Protein AF-A0A708UDA7-F1 (afdb_monomer)

Solvent-accessible surface area (backbone atoms only — not comparable to full-atom values): 6929 Å² total; per-residue (Å²): 102,62,55,57,69,78,43,93,50,76,62,63,66,62,54,52,52,50,36,53,49,50,43,51,62,50,52,64,73,49,71,82,64,87,67,59,67,72,57,49,53,37,51,61,52,44,38,51,51,28,54,52,33,50,47,26,46,78,69,75,46,83,59,82,50,72,68,55,52,17,57,77,58,73,46,51,66,66,53,28,66,76,64,42,49,66,56,51,55,52,44,34,52,51,53,55,50,51,47,54,53,52,53,49,52,53,52,51,54,51,51,52,52,52,54,48,54,59,57,77,74,107

Mean predicted aligned error: 4.66 Å

pLDDT: mean 93.1, std 7.08, range [54.28, 98.62]

Organism: Salmonella typhimurium (NCBI:txid90371)

Sequence (122 aa):
WLLWNYSENTCWEHQVEITQWGWSAFAAQLDGKKMAGKTQERLRALIWLAAQDVKSELAGREVYQYKELAGLVGVSEKNWSETFTRHWLTMRAIFLRLDQASLLSVSESRSEQVAFNLYALN

Radius of gyration: 17.98 Å; Cα contacts (8 Å, |Δi|>4): 74; chains: 1; bounding box: 44×28×53 Å

Foldseek 3Di:
DCCCQPHPDPDVVVLVVVLVVLVVVLVVVCVPDDDDPLVVVLLSVLLSLLLVQLSCVSVVHDHDDLCVSCVVSVHDSVCSVVPVVVSNVSSNVSNVVVVVVVVVVVVVVVVVVVVVVVVVVD

InterPro domains:
  IPR010455 Bacteriophage 82, GpQ [PF06323] (1-117)

Structure (mmCIF, N/CA/C/O backbone):
data_AF-A0A708UDA7-F1
#
_entry.id   AF-A0A708UDA7-F1
#
loop_
_atom_site.group_PDB
_atom_site.id
_atom_site.type_symbol
_atom_site.label_atom_id
_atom_site.label_alt_id
_atom_site.label_comp_id
_atom_site.label_asym_id
_atom_site.label_entity_id
_atom_site.label_seq_id
_atom_site.pdbx_PDB_ins_code
_atom_site.Cartn_x
_atom_site.Cartn_y
_atom_site.Cartn_z
_atom_site.occupancy
_atom_site.B_iso_or_equiv
_atom_site.auth_seq_id
_atom_site.auth_comp_id
_atom_site.auth_asym_id
_atom_site.auth_atom_id
_atom_site.pdbx_PDB_model_num
ATOM 1 N N . TRP A 1 1 ? 3.070 -5.546 -10.865 1.00 95.19 1 TRP A N 1
ATOM 2 C CA . TRP A 1 1 ? 3.342 -4.184 -10.350 1.00 95.19 1 TRP A CA 1
ATOM 3 C C . TRP A 1 1 ? 3.638 -3.186 -11.462 1.00 95.19 1 TRP A C 1
ATOM 5 O O . TRP A 1 1 ? 2.829 -2.290 -11.652 1.00 95.19 1 TRP A O 1
ATOM 15 N N . LEU A 1 2 ? 4.717 -3.348 -12.241 1.00 95.31 2 LEU A N 1
ATOM 16 C CA . LEU A 1 2 ? 5.088 -2.360 -13.270 1.00 95.31 2 LEU A CA 1
ATOM 17 C C . LEU A 1 2 ? 4.004 -2.115 -14.325 1.00 95.31 2 LEU A C 1
ATOM 19 O O . LEU A 1 2 ? 3.719 -0.964 -14.625 1.00 95.31 2 LEU A O 1
ATOM 23 N N . LEU A 1 3 ? 3.347 -3.171 -14.819 1.00 93.69 3 LEU A N 1
ATOM 24 C CA . LEU A 1 3 ? 2.205 -3.031 -15.733 1.00 93.69 3 LEU A CA 1
ATOM 25 C C . LEU A 1 3 ? 1.099 -2.159 -15.132 1.00 93.69 3 LEU A C 1
ATOM 27 O O . LEU A 1 3 ? 0.506 -1.342 -15.813 1.00 93.69 3 LEU A O 1
ATOM 31 N N . TRP A 1 4 ? 0.836 -2.298 -13.838 1.00 93.94 4 TRP A N 1
ATOM 32 C CA . TRP A 1 4 ? -0.224 -1.523 -13.217 1.00 93.94 4 TRP A CA 1
ATOM 33 C C . TRP A 1 4 ? 0.177 -0.062 -12.990 1.00 93.94 4 TRP A C 1
ATOM 35 O O . TRP A 1 4 ? -0.669 0.815 -13.122 1.00 93.94 4 TRP A O 1
ATOM 45 N N . ASN A 1 5 ? 1.435 0.230 -12.646 1.00 94.31 5 ASN A N 1
ATOM 46 C CA . ASN A 1 5 ? 1.878 1.591 -12.306 1.00 94.31 5 ASN A CA 1
ATOM 47 C C . ASN A 1 5 ? 2.373 2.413 -13.496 1.00 94.31 5 ASN A C 1
ATOM 49 O O . ASN A 1 5 ? 2.123 3.614 -13.535 1.00 94.31 5 ASN A O 1
ATOM 53 N N . TYR A 1 6 ? 3.028 1.769 -14.458 1.00 94.44 6 TYR A N 1
ATOM 54 C CA . TYR A 1 6 ? 3.755 2.423 -15.549 1.00 94.44 6 TYR A CA 1
ATOM 55 C C . TYR A 1 6 ? 3.228 2.055 -16.936 1.00 94.44 6 TYR A C 1
ATOM 57 O O . TYR A 1 6 ? 3.837 2.415 -17.941 1.00 94.44 6 TYR A O 1
ATOM 65 N N . SER A 1 7 ? 2.103 1.346 -17.016 1.00 89.75 7 SER A N 1
ATOM 66 C CA . SER A 1 7 ? 1.351 1.213 -18.260 1.00 89.75 7 SER A CA 1
ATOM 67 C C . SER A 1 7 ? -0.130 1.501 -18.026 1.00 89.75 7 SER A C 1
ATOM 69 O O . SER A 1 7 ? -0.580 1.694 -16.896 1.00 89.75 7 SER A O 1
ATOM 71 N N . GLU A 1 8 ? -0.906 1.552 -19.104 1.00 85.19 8 GLU A N 1
ATOM 72 C CA . GLU A 1 8 ? -2.362 1.734 -19.043 1.00 85.19 8 GLU A CA 1
ATOM 73 C C . GLU A 1 8 ? -3.101 0.440 -18.648 1.00 85.19 8 GLU A C 1
ATOM 75 O O . GLU A 1 8 ? -4.322 0.344 -18.765 1.00 85.19 8 GLU A O 1
ATOM 80 N N . ASN A 1 9 ? -2.378 -0.582 -18.176 1.00 90.69 9 ASN A N 1
ATOM 81 C CA . ASN A 1 9 ? -2.960 -1.863 -17.814 1.00 90.69 9 ASN A CA 1
ATOM 82 C C . ASN A 1 9 ? -3.713 -1.769 -16.478 1.00 90.69 9 ASN A C 1
ATOM 84 O O . ASN A 1 9 ? -3.130 -1.692 -15.395 1.00 90.69 9 ASN A O 1
ATOM 88 N N . THR A 1 10 ? -5.039 -1.830 -16.570 1.00 88.81 10 THR A N 1
ATOM 89 C CA . THR A 1 10 ? -5.970 -1.809 -15.435 1.00 88.81 10 THR A CA 1
ATOM 90 C C . THR A 1 10 ? -6.602 -3.174 -15.155 1.00 88.81 10 THR A C 1
ATOM 92 O O . THR A 1 10 ? -7.588 -3.245 -14.423 1.00 88.81 10 THR A O 1
ATOM 95 N N . CYS A 1 11 ? -6.028 -4.263 -15.685 1.00 94.31 11 CYS A N 1
ATOM 96 C CA . CYS A 1 11 ? -6.500 -5.633 -15.462 1.00 94.31 11 CYS A CA 1
ATOM 97 C C . CYS A 1 11 ? -6.642 -5.918 -13.965 1.00 94.31 11 CYS A C 1
ATOM 99 O O . CYS A 1 11 ? -5.712 -5.715 -13.180 1.00 94.31 11 CYS A O 1
ATOM 101 N N . TRP A 1 12 ? -7.838 -6.356 -13.580 1.00 93.31 12 TRP A N 1
ATOM 102 C CA . TRP A 1 12 ? -8.226 -6.563 -12.192 1.00 93.31 12 TRP A CA 1
ATOM 103 C C . TRP A 1 12 ? -7.417 -7.685 -11.535 1.00 93.31 12 TRP A C 1
ATOM 105 O O . TRP A 1 12 ? -6.964 -7.551 -10.401 1.00 93.31 12 TRP A O 1
ATOM 115 N N . GLU A 1 13 ? -7.166 -8.761 -12.270 1.00 95.50 13 GLU A N 1
ATOM 116 C CA . GLU A 1 13 ? -6.459 -9.951 -11.808 1.00 95.50 13 GLU A CA 1
ATOM 117 C C . GLU A 1 13 ? -5.035 -9.613 -11.352 1.00 95.50 13 GLU A C 1
ATOM 119 O O . GLU A 1 13 ? -4.609 -10.057 -10.287 1.00 95.50 13 GLU A O 1
ATOM 124 N N . HIS A 1 14 ? -4.336 -8.736 -12.078 1.00 92.12 14 HIS A N 1
ATOM 125 C CA . HIS A 1 14 ? -3.012 -8.256 -11.674 1.00 92.12 14 HIS A CA 1
ATOM 126 C C . HIS A 1 14 ? -3.051 -7.445 -10.369 1.00 92.12 14 HIS A C 1
ATOM 128 O O . HIS A 1 14 ? -2.098 -7.475 -9.588 1.00 92.12 14 HIS A O 1
ATOM 134 N N . GLN A 1 15 ? -4.137 -6.706 -10.119 1.00 94.69 15 GLN A N 1
ATOM 135 C CA . GLN A 1 15 ? -4.318 -5.944 -8.878 1.00 94.69 15 GLN A CA 1
ATOM 136 C C . GLN A 1 15 ? -4.597 -6.880 -7.697 1.00 94.69 15 GLN A C 1
ATOM 138 O O . GLN A 1 15 ? -4.068 -6.685 -6.601 1.00 94.69 15 GLN A O 1
ATOM 143 N N . VAL A 1 16 ? -5.387 -7.932 -7.922 1.00 96.25 16 VAL A N 1
ATOM 144 C CA . VAL A 1 16 ? -5.623 -8.986 -6.928 1.00 96.25 16 VAL A CA 1
ATOM 145 C C . VAL A 1 16 ? -4.319 -9.703 -6.594 1.00 96.25 16 VAL A C 1
ATOM 147 O O . VAL A 1 16 ? -3.972 -9.830 -5.422 1.00 96.25 16 VAL A O 1
ATOM 150 N N . GLU A 1 17 ? -3.564 -10.125 -7.604 1.00 96.06 17 GLU A N 1
ATOM 151 C CA . GLU A 1 17 ? -2.308 -10.846 -7.409 1.00 96.06 17 GLU A CA 1
ATOM 152 C C . GLU A 1 17 ? -1.303 -10.013 -6.604 1.00 96.06 17 GLU A C 1
ATOM 154 O O . GLU A 1 17 ? -0.713 -10.492 -5.632 1.00 96.06 17 GLU A O 1
ATOM 159 N N . ILE A 1 18 ? -1.152 -8.728 -6.942 1.00 96.19 18 ILE A N 1
ATOM 160 C CA . ILE A 1 18 ? -0.147 -7.889 -6.290 1.00 96.19 18 ILE A CA 1
ATOM 161 C C . ILE A 1 18 ? -0.509 -7.526 -4.851 1.00 96.19 18 ILE A C 1
ATOM 163 O O . ILE A 1 18 ? 0.372 -7.400 -3.999 1.00 96.19 18 ILE A O 1
ATOM 167 N N . THR A 1 19 ? -1.799 -7.401 -4.548 1.00 97.00 19 THR A N 1
ATOM 168 C CA . THR A 1 19 ? -2.262 -7.146 -3.180 1.00 97.00 19 THR A CA 1
ATOM 169 C C . THR A 1 19 ? -2.225 -8.405 -2.322 1.00 97.00 19 THR A C 1
ATOM 171 O O . THR A 1 19 ? -1.867 -8.317 -1.148 1.00 97.00 19 THR A O 1
ATOM 174 N N . GLN A 1 20 ? -2.484 -9.587 -2.892 1.00 97.62 20 GLN A N 1
ATOM 175 C CA . GLN A 1 20 ? -2.257 -10.873 -2.221 1.00 97.62 20 GLN A CA 1
ATOM 176 C C . GLN A 1 20 ? -0.774 -11.102 -1.908 1.00 97.62 20 GLN A C 1
ATOM 178 O O . GLN A 1 20 ? -0.429 -11.517 -0.795 1.00 97.62 20 GLN A O 1
ATOM 183 N N . TRP A 1 21 ? 0.114 -10.781 -2.853 1.00 97.81 21 TRP A N 1
ATOM 184 C CA . TRP A 1 21 ? 1.555 -10.798 -2.616 1.00 97.81 21 TRP A CA 1
ATOM 185 C C . TRP A 1 21 ? 1.948 -9.820 -1.498 1.00 97.81 21 TRP A C 1
ATOM 187 O O . TRP A 1 21 ? 2.612 -10.217 -0.539 1.00 97.81 21 TRP A O 1
ATOM 197 N N . GLY A 1 22 ? 1.468 -8.571 -1.559 1.00 97.94 22 GLY A N 1
ATOM 198 C CA . GLY A 1 22 ? 1.749 -7.551 -0.544 1.00 97.94 22 GLY A CA 1
ATOM 199 C C . GLY A 1 22 ? 1.258 -7.955 0.847 1.00 97.94 22 GLY A C 1
ATOM 200 O O . GLY A 1 22 ? 1.968 -7.777 1.838 1.00 97.94 22 GLY A O 1
ATOM 201 N N . TRP A 1 23 ? 0.078 -8.579 0.927 1.00 97.38 23 TRP A N 1
ATOM 202 C CA . TRP A 1 23 ? -0.450 -9.141 2.169 1.00 97.38 23 TRP A CA 1
ATOM 203 C C . TRP A 1 23 ? 0.459 -10.238 2.714 1.00 97.38 23 TRP A C 1
ATOM 205 O O . TRP A 1 23 ? 0.740 -10.257 3.908 1.00 97.38 23 TRP A O 1
ATOM 215 N N . SER A 1 24 ? 0.943 -11.129 1.851 1.00 96.56 24 SER A N 1
ATOM 216 C CA . SER A 1 24 ? 1.826 -12.226 2.253 1.00 96.56 24 SER A CA 1
ATOM 217 C C . SER A 1 24 ? 3.162 -11.699 2.790 1.00 96.56 24 SER A C 1
ATOM 219 O O . SER A 1 24 ? 3.611 -12.129 3.853 1.00 96.56 24 SER A O 1
ATOM 221 N N . ALA A 1 25 ? 3.749 -10.699 2.123 1.00 96.81 25 ALA A N 1
ATOM 222 C CA . ALA A 1 25 ? 4.963 -10.018 2.577 1.00 96.81 25 ALA A CA 1
ATOM 223 C C . ALA A 1 25 ? 4.764 -9.285 3.916 1.00 96.81 25 ALA A C 1
ATOM 225 O O . ALA A 1 25 ? 5.652 -9.288 4.770 1.00 96.81 25 ALA A O 1
ATOM 226 N N . PHE A 1 26 ? 3.596 -8.673 4.122 1.00 96.50 26 PHE A N 1
ATOM 227 C CA . PHE A 1 26 ? 3.241 -8.027 5.384 1.00 96.50 26 PHE A CA 1
ATOM 228 C C . PHE A 1 26 ? 3.012 -9.047 6.506 1.00 96.50 26 PHE A C 1
ATOM 230 O O . PHE A 1 26 ? 3.554 -8.899 7.600 1.00 96.50 26 PHE A O 1
ATOM 237 N N . ALA A 1 27 ? 2.246 -10.105 6.238 1.00 93.62 27 ALA A N 1
ATOM 238 C CA . ALA A 1 27 ? 1.923 -11.146 7.206 1.00 93.62 27 ALA A CA 1
ATOM 239 C C . ALA A 1 27 ? 3.175 -11.891 7.689 1.00 93.62 27 ALA A C 1
ATOM 241 O O . ALA A 1 27 ? 3.267 -12.213 8.872 1.00 93.62 27 ALA A O 1
ATOM 242 N N . ALA A 1 28 ? 4.169 -12.088 6.816 1.00 93.00 28 ALA A N 1
ATOM 243 C CA . ALA A 1 28 ? 5.465 -12.645 7.198 1.00 93.00 28 ALA A CA 1
ATOM 244 C C . ALA A 1 28 ? 6.182 -11.800 8.272 1.00 93.00 28 ALA A C 1
ATOM 246 O O . ALA A 1 28 ? 6.849 -12.354 9.141 1.00 93.00 28 ALA A O 1
ATOM 247 N N . GLN A 1 29 ? 6.001 -10.473 8.280 1.00 90.06 29 GLN A N 1
ATOM 248 C CA . GLN A 1 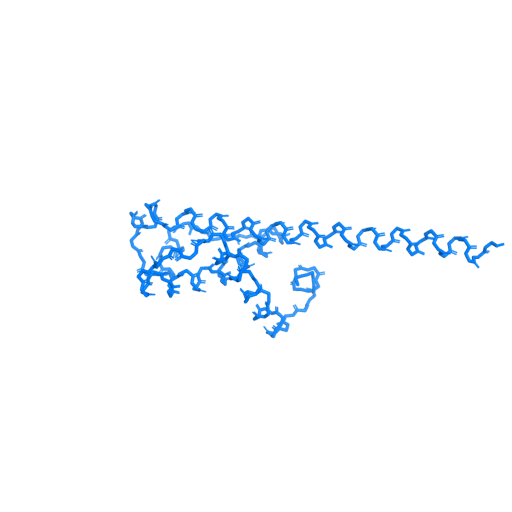29 ? 6.592 -9.581 9.292 1.00 90.06 29 GLN A CA 1
ATOM 249 C C . GLN A 1 29 ? 5.851 -9.603 10.635 1.00 90.06 29 GLN A C 1
ATOM 251 O O . GLN A 1 29 ? 6.375 -9.114 11.636 1.00 90.06 29 GLN A O 1
ATOM 256 N N . LEU A 1 30 ? 4.631 -10.147 10.680 1.00 85.94 30 LEU A N 1
ATOM 257 C CA . LEU A 1 30 ? 3.879 -10.288 11.927 1.00 85.94 30 LEU A CA 1
ATOM 258 C C . LEU A 1 30 ? 4.365 -11.466 12.783 1.00 85.94 30 LEU A C 1
ATOM 260 O O . LEU A 1 30 ? 3.917 -11.578 13.922 1.00 85.94 30 LEU A O 1
ATOM 264 N N . ASP A 1 31 ? 5.271 -12.308 12.271 1.00 81.06 31 ASP A N 1
ATOM 265 C CA . ASP A 1 31 ? 5.936 -13.400 13.000 1.00 81.06 31 ASP A CA 1
ATOM 266 C C . ASP A 1 31 ? 4.957 -14.296 13.788 1.00 81.06 31 ASP A C 1
ATOM 268 O O . ASP A 1 31 ? 5.122 -14.591 14.969 1.00 81.06 31 ASP A O 1
ATOM 272 N N . GLY A 1 32 ? 3.827 -14.641 13.161 1.00 75.44 32 GLY A N 1
ATOM 273 C CA . GLY A 1 32 ? 2.804 -15.500 13.767 1.00 75.44 32 GLY A CA 1
ATOM 274 C C . GLY A 1 32 ? 2.014 -14.877 14.928 1.00 75.44 32 GLY A C 1
ATOM 275 O O . GLY A 1 32 ? 1.223 -15.577 15.567 1.00 75.44 32 GLY A O 1
ATOM 276 N N . LYS A 1 33 ? 2.169 -13.574 15.207 1.00 81.06 33 LYS A N 1
ATOM 277 C CA . LYS A 1 33 ? 1.385 -12.881 16.240 1.00 81.06 33 LYS A CA 1
ATOM 278 C C . LYS A 1 33 ? -0.105 -12.971 15.926 1.00 81.06 33 LYS A C 1
ATOM 280 O O . LYS A 1 33 ? -0.580 -12.472 14.906 1.00 81.06 33 LYS A O 1
ATOM 285 N N . LYS A 1 34 ? -0.860 -13.580 16.843 1.00 80.31 34 LYS A N 1
ATOM 286 C CA . LYS A 1 34 ? -2.319 -13.651 16.743 1.00 80.31 34 LYS A CA 1
ATOM 287 C C . LYS A 1 34 ? -2.917 -12.257 16.883 1.00 80.31 34 LYS A C 1
ATOM 289 O O . LYS A 1 34 ? -2.622 -11.530 17.829 1.00 80.31 34 LYS A O 1
ATOM 294 N N . MET A 1 35 ? -3.800 -11.922 15.954 1.00 86.12 35 MET A N 1
ATOM 295 C CA . MET A 1 35 ? -4.568 -10.686 15.963 1.00 86.12 35 MET A CA 1
ATOM 296 C C . MET A 1 35 ? -6.050 -10.991 16.141 1.00 86.12 35 MET A C 1
ATOM 298 O O . MET A 1 35 ? -6.537 -12.040 15.720 1.00 86.12 35 MET A O 1
ATOM 302 N N . ALA A 1 36 ? -6.786 -10.057 16.742 1.00 91.44 36 ALA A N 1
ATOM 303 C CA . ALA A 1 36 ? -8.241 -10.139 16.767 1.00 91.44 36 ALA A CA 1
ATOM 304 C C . ALA A 1 36 ? -8.791 -10.141 15.330 1.00 91.44 36 ALA A C 1
ATOM 306 O O . ALA A 1 36 ? -8.335 -9.351 14.498 1.00 91.44 36 ALA A O 1
ATOM 307 N N . GLY A 1 37 ? -9.797 -10.980 15.051 1.00 93.31 37 GLY A N 1
ATOM 308 C CA . GLY A 1 37 ? -10.347 -11.163 13.699 1.00 93.31 37 GLY A CA 1
ATOM 309 C C . GLY A 1 37 ? -10.750 -9.846 13.030 1.00 93.31 37 GLY A C 1
ATOM 310 O O . GLY A 1 37 ? -10.322 -9.563 11.916 1.00 93.31 37 GLY A O 1
ATOM 311 N N . LYS A 1 38 ? -11.431 -8.965 13.773 1.00 94.44 38 LYS A N 1
ATOM 312 C CA . LYS A 1 38 ? -11.825 -7.633 13.288 1.00 94.44 38 LYS A CA 1
ATOM 313 C C . LYS A 1 38 ? -10.634 -6.741 12.920 1.00 94.44 38 LYS A C 1
ATOM 315 O O . LYS A 1 38 ? -10.716 -5.939 11.995 1.00 94.44 38 LYS A O 1
ATOM 320 N N . THR A 1 39 ? -9.519 -6.843 13.642 1.00 93.50 39 THR A N 1
ATOM 321 C CA . THR A 1 39 ? -8.300 -6.096 13.300 1.00 93.50 39 THR A CA 1
ATOM 322 C C . THR A 1 39 ? -7.663 -6.679 12.045 1.00 93.50 39 THR A C 1
ATOM 324 O O . THR A 1 39 ? -7.270 -5.924 11.165 1.00 93.50 39 THR A O 1
ATOM 327 N N . GLN A 1 40 ? -7.622 -8.006 11.917 1.00 93.81 40 GLN A N 1
ATOM 328 C CA . GLN A 1 40 ? -7.096 -8.668 10.725 1.00 93.81 40 GLN A CA 1
ATOM 329 C C . GLN A 1 40 ? -7.903 -8.321 9.466 1.00 93.81 40 GLN A C 1
ATOM 331 O O . GLN A 1 40 ? -7.313 -8.038 8.429 1.00 93.81 40 GLN A O 1
ATOM 336 N N . GLU A 1 41 ? -9.234 -8.288 9.550 1.00 95.00 41 GLU A N 1
ATOM 337 C CA . GLU A 1 41 ? -10.110 -7.851 8.453 1.00 95.00 41 GLU A CA 1
ATOM 338 C C . GLU A 1 41 ? -9.803 -6.415 8.015 1.00 95.00 41 GLU A C 1
ATOM 340 O O . GLU A 1 41 ? -9.636 -6.151 6.827 1.00 95.00 41 GLU A O 1
ATOM 345 N N . ARG A 1 42 ? -9.627 -5.495 8.970 1.00 97.12 42 ARG A N 1
ATOM 346 C CA . ARG A 1 42 ? -9.225 -4.111 8.674 1.00 97.12 42 ARG A CA 1
ATOM 347 C C . ARG A 1 42 ? -7.842 -4.026 8.036 1.00 97.12 42 ARG A C 1
ATOM 349 O O . ARG A 1 42 ? -7.654 -3.255 7.103 1.00 97.12 42 ARG A O 1
ATOM 356 N N . LEU A 1 43 ? -6.881 -4.828 8.495 1.00 96.19 43 LEU A N 1
ATOM 357 C CA . LEU A 1 43 ? -5.557 -4.885 7.872 1.00 96.19 43 LEU A CA 1
ATOM 358 C C . LEU A 1 43 ? -5.613 -5.446 6.443 1.00 96.19 43 LEU A C 1
ATOM 360 O O . LEU A 1 43 ? -4.891 -4.966 5.573 1.00 96.19 43 LEU A O 1
ATOM 364 N N . ARG A 1 44 ? -6.496 -6.415 6.174 1.00 95.50 44 ARG A N 1
ATOM 365 C CA . ARG A 1 44 ? -6.744 -6.913 4.812 1.00 95.50 44 ARG A CA 1
ATOM 366 C C . ARG A 1 44 ? -7.364 -5.851 3.909 1.00 95.50 44 ARG A C 1
ATOM 368 O O . ARG A 1 44 ? -7.079 -5.855 2.723 1.00 95.50 44 ARG A O 1
ATOM 375 N N . ALA A 1 45 ? -8.175 -4.938 4.436 1.00 97.00 45 ALA A N 1
ATOM 376 C CA . ALA A 1 45 ? -8.623 -3.778 3.664 1.00 97.00 45 ALA A CA 1
ATOM 377 C C . ALA A 1 45 ? -7.472 -2.781 3.432 1.00 97.00 45 ALA A C 1
ATOM 379 O O . ALA A 1 45 ? -7.298 -2.279 2.324 1.00 97.00 45 ALA A O 1
ATOM 380 N N . LEU A 1 46 ? -6.632 -2.540 4.446 1.00 97.88 46 LEU A N 1
ATOM 381 C CA . LEU A 1 46 ? -5.522 -1.588 4.336 1.00 97.88 46 LEU A CA 1
ATOM 382 C C . LEU A 1 46 ? -4.464 -1.980 3.315 1.00 97.88 46 LEU A C 1
ATOM 384 O O . LEU A 1 46 ? -3.874 -1.084 2.724 1.00 97.88 46 LEU A O 1
ATOM 388 N N . ILE A 1 47 ? -4.229 -3.270 3.070 1.00 98.25 47 ILE A N 1
ATOM 389 C CA . ILE A 1 47 ? -3.241 -3.664 2.059 1.00 98.25 47 ILE A CA 1
ATOM 390 C C . ILE A 1 47 ? -3.655 -3.216 0.650 1.00 98.25 47 ILE A C 1
ATOM 392 O O . ILE A 1 47 ? -2.809 -2.789 -0.132 1.00 98.25 47 ILE A O 1
ATOM 396 N N . TRP A 1 48 ? -4.958 -3.248 0.352 1.00 98.12 48 TRP A N 1
ATOM 397 C CA . TRP A 1 48 ? -5.510 -2.746 -0.904 1.00 98.12 48 TRP A CA 1
ATOM 398 C C . TRP A 1 48 ? -5.353 -1.233 -1.007 1.00 98.12 48 TRP A C 1
ATOM 400 O O . TRP A 1 48 ? -4.851 -0.736 -2.014 1.00 98.12 48 TRP A O 1
ATOM 410 N N . LEU A 1 49 ? -5.720 -0.519 0.060 1.00 98.31 49 LEU A N 1
ATOM 411 C CA . LEU A 1 49 ? -5.577 0.934 0.124 1.00 98.31 49 LEU A CA 1
ATOM 412 C C . LEU A 1 49 ? -4.109 1.355 -0.003 1.00 98.31 49 LEU A C 1
ATOM 414 O O . LEU A 1 49 ? -3.818 2.296 -0.723 1.00 98.31 49 LEU A O 1
ATOM 418 N N . ALA A 1 50 ? -3.172 0.631 0.612 1.00 98.62 50 ALA A N 1
ATOM 419 C CA . ALA A 1 50 ? -1.745 0.934 0.531 1.00 98.62 50 ALA A CA 1
ATOM 420 C C . ALA A 1 50 ? -1.192 0.754 -0.890 1.00 98.62 50 ALA A C 1
ATOM 422 O O . ALA A 1 50 ? -0.371 1.555 -1.331 1.00 98.62 50 ALA A O 1
ATOM 423 N N . ALA A 1 51 ? -1.650 -0.265 -1.623 1.00 98.19 51 ALA A N 1
ATOM 424 C CA . ALA A 1 51 ? -1.252 -0.463 -3.014 1.00 98.19 51 ALA A CA 1
ATOM 425 C C . ALA A 1 51 ? -1.750 0.682 -3.915 1.00 98.19 51 ALA A C 1
ATOM 427 O O . ALA A 1 51 ? -1.002 1.185 -4.751 1.00 98.19 51 ALA A O 1
ATOM 428 N N . GLN A 1 52 ? -3.002 1.110 -3.715 1.00 96.88 52 GLN A N 1
ATOM 429 C CA . GLN A 1 52 ? -3.608 2.238 -4.431 1.00 96.88 52 GLN A CA 1
ATOM 430 C C . GLN A 1 52 ? -2.937 3.570 -4.075 1.00 96.88 52 GLN A C 1
ATOM 432 O O . GLN A 1 52 ? -2.673 4.376 -4.961 1.00 96.88 52 GLN A O 1
ATOM 437 N N . ASP A 1 53 ? -2.623 3.775 -2.798 1.00 98.44 53 ASP A N 1
ATOM 438 C CA . ASP A 1 53 ? -1.959 4.971 -2.282 1.00 98.44 53 ASP A CA 1
ATOM 439 C C . ASP A 1 53 ? -0.567 5.152 -2.886 1.00 98.44 53 ASP A C 1
ATOM 441 O O . ASP A 1 53 ? -0.272 6.196 -3.462 1.00 98.44 53 ASP A O 1
ATOM 445 N N . VAL A 1 54 ? 0.255 4.098 -2.850 1.00 98.44 54 VAL A N 1
ATOM 446 C CA . VAL A 1 54 ? 1.587 4.118 -3.464 1.00 98.44 54 VAL A CA 1
ATOM 447 C C . VAL A 1 54 ? 1.480 4.309 -4.977 1.00 98.44 54 VAL A C 1
ATOM 449 O O . VAL A 1 54 ? 2.242 5.079 -5.549 1.00 98.44 54 VAL A O 1
ATOM 452 N N . LYS A 1 55 ? 0.502 3.687 -5.645 1.00 96.31 55 LYS A N 1
ATOM 453 C CA . LYS A 1 55 ? 0.250 3.945 -7.070 1.00 96.31 55 LYS A CA 1
ATOM 454 C C . LYS A 1 55 ? -0.053 5.422 -7.351 1.00 96.31 55 LYS A C 1
ATOM 456 O O . LYS A 1 55 ? 0.461 5.973 -8.326 1.00 96.31 55 LYS A O 1
ATOM 461 N N . SER A 1 56 ? -0.898 6.055 -6.540 1.00 97.19 56 SER A N 1
ATOM 462 C CA . SER A 1 56 ? -1.222 7.479 -6.678 1.00 97.19 56 SER A CA 1
ATOM 463 C C . SER A 1 56 ? 0.000 8.360 -6.434 1.00 97.19 56 SER A C 1
ATOM 465 O O . SER A 1 56 ? 0.265 9.250 -7.241 1.00 97.19 56 SER A O 1
ATOM 467 N N . GLU A 1 57 ? 0.782 8.063 -5.395 1.00 97.88 57 GLU A N 1
ATOM 468 C CA . GLU A 1 57 ? 2.033 8.755 -5.072 1.00 97.88 57 GLU A CA 1
ATOM 469 C C . GLU A 1 57 ? 3.030 8.701 -6.234 1.00 97.88 57 GLU A C 1
ATOM 471 O O . GLU A 1 57 ? 3.524 9.737 -6.676 1.00 97.88 57 GLU A O 1
ATOM 476 N N . LEU A 1 58 ? 3.273 7.507 -6.787 1.00 96.88 58 LEU A N 1
ATOM 477 C CA . LEU A 1 58 ? 4.177 7.307 -7.926 1.00 96.88 58 LEU A CA 1
ATOM 478 C C . LEU A 1 58 ? 3.705 8.049 -9.184 1.00 96.88 58 LEU A C 1
ATOM 480 O O . LEU A 1 58 ? 4.521 8.452 -10.011 1.00 96.88 58 LEU A O 1
ATOM 484 N N . ALA A 1 59 ? 2.395 8.256 -9.324 1.00 96.06 59 ALA A N 1
ATOM 485 C CA . ALA A 1 59 ? 1.800 9.032 -10.407 1.00 96.06 59 ALA A CA 1
ATOM 486 C C . ALA A 1 59 ? 1.750 10.549 -10.126 1.00 96.06 59 ALA A C 1
ATOM 488 O O . ALA A 1 59 ? 1.178 11.285 -10.933 1.00 96.06 59 ALA A O 1
ATOM 489 N N . GLY A 1 60 ? 2.291 11.022 -8.995 1.00 96.81 60 GLY A N 1
ATOM 490 C CA . GLY A 1 60 ? 2.242 12.430 -8.586 1.00 96.81 60 GLY A CA 1
ATOM 491 C C . GLY A 1 60 ? 0.830 12.932 -8.266 1.00 96.81 60 GLY A C 1
ATOM 492 O O . GLY A 1 60 ? 0.5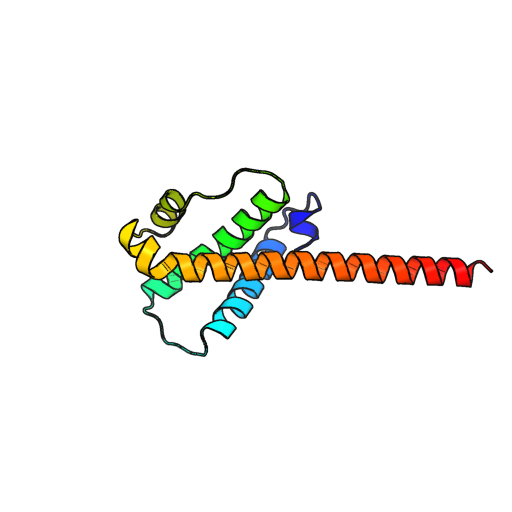49 14.120 -8.414 1.00 96.81 60 GLY A O 1
ATOM 493 N N . ARG A 1 61 ? -0.079 12.027 -7.889 1.00 97.06 61 ARG A N 1
ATOM 494 C CA . ARG A 1 61 ? -1.474 12.328 -7.541 1.00 97.06 61 ARG A CA 1
ATOM 495 C C . ARG A 1 61 ? -1.640 12.427 -6.028 1.00 97.06 61 ARG A C 1
ATOM 497 O O . ARG A 1 61 ? -0.756 12.054 -5.261 1.00 97.06 61 ARG A O 1
ATOM 504 N N . GLU A 1 62 ? -2.796 12.926 -5.612 1.00 96.75 62 GLU A N 1
ATOM 505 C CA . GLU A 1 62 ? -3.163 12.976 -4.201 1.00 96.75 62 GLU A CA 1
ATOM 506 C C . GLU A 1 62 ? -3.231 11.567 -3.584 1.00 96.75 62 GLU A C 1
ATOM 508 O O . GLU A 1 62 ? -3.666 10.604 -4.222 1.00 96.75 62 GLU A O 1
ATOM 513 N N . VAL A 1 63 ? -2.771 11.475 -2.339 1.00 97.69 63 VAL A N 1
ATOM 514 C CA . VAL A 1 63 ? -2.701 10.261 -1.516 1.00 97.69 63 VAL A CA 1
ATOM 515 C C . VAL A 1 63 ? -3.645 10.394 -0.326 1.00 97.69 63 VAL A C 1
ATOM 517 O O . VAL A 1 63 ? -4.050 11.504 0.028 1.00 97.69 63 VAL A O 1
ATOM 520 N N . TYR A 1 64 ? -3.992 9.281 0.313 1.00 97.50 64 TYR A N 1
ATOM 521 C CA . TYR A 1 64 ? -4.967 9.300 1.397 1.00 97.50 64 TYR A CA 1
ATOM 522 C C . TYR A 1 64 ? -4.469 10.064 2.623 1.00 97.50 64 TYR A C 1
ATOM 524 O O . TYR A 1 64 ? -3.346 9.879 3.102 1.00 97.50 64 TYR A O 1
ATOM 532 N N . GLN A 1 65 ? -5.371 10.829 3.232 1.00 97.12 65 GLN A N 1
ATOM 533 C CA . GLN A 1 65 ? -5.143 11.397 4.555 1.00 97.12 65 GLN A CA 1
ATOM 534 C C . GLN A 1 65 ? -5.456 10.366 5.648 1.00 97.12 65 GLN A C 1
ATOM 536 O O . GLN A 1 65 ? -6.368 9.547 5.534 1.00 97.12 65 GLN A O 1
ATOM 541 N N . TYR A 1 66 ? -4.760 10.436 6.785 1.00 97.00 66 TYR A N 1
ATOM 542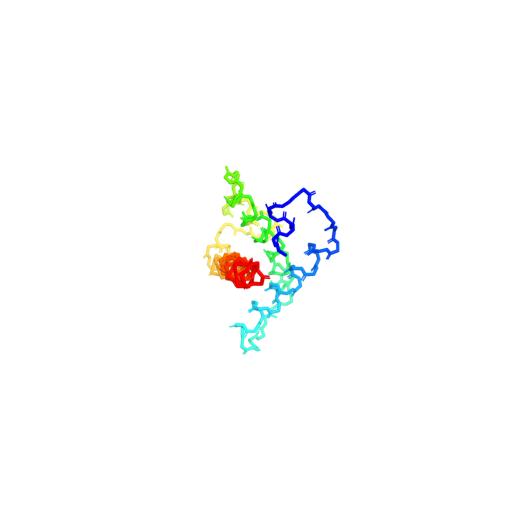 C CA . TYR A 1 66 ? -4.973 9.502 7.904 1.00 97.00 66 TYR A CA 1
ATOM 543 C C . TYR A 1 66 ? -6.411 9.486 8.428 1.00 97.00 66 TYR A C 1
ATOM 545 O O . TYR A 1 66 ? -6.930 8.430 8.789 1.00 97.00 66 TYR A O 1
ATOM 553 N N . LYS A 1 67 ? -7.075 10.644 8.425 1.00 96.62 67 LYS A N 1
ATOM 554 C CA . LYS A 1 67 ? -8.486 10.753 8.800 1.00 96.62 67 LYS A CA 1
ATOM 555 C C . LYS A 1 67 ? -9.396 9.972 7.847 1.00 96.62 67 LYS A C 1
ATOM 557 O O . LYS A 1 67 ? -10.331 9.313 8.297 1.00 96.62 67 LYS A O 1
ATOM 562 N N . GLU A 1 68 ? -9.112 10.019 6.549 1.00 96.94 68 GLU A N 1
ATOM 563 C CA . GLU A 1 68 ? -9.873 9.294 5.529 1.00 96.94 68 GLU A CA 1
ATOM 564 C C . GLU A 1 68 ? -9.666 7.791 5.676 1.00 96.94 68 GLU A C 1
ATOM 566 O O . GLU A 1 68 ? -10.639 7.042 5.720 1.00 96.94 68 GLU A O 1
ATOM 571 N N . LEU A 1 69 ? -8.417 7.351 5.857 1.00 97.94 69 LEU A N 1
ATOM 572 C CA . LEU A 1 69 ? -8.100 5.941 6.083 1.00 97.94 69 LEU A CA 1
ATOM 573 C C . LEU A 1 69 ? -8.798 5.393 7.329 1.00 97.94 69 LEU A C 1
ATOM 575 O O . LEU A 1 69 ? -9.370 4.303 7.279 1.00 97.94 69 LEU A O 1
ATOM 579 N N . ALA A 1 70 ? -8.806 6.156 8.427 1.00 97.62 70 ALA A N 1
ATOM 580 C CA . ALA A 1 70 ? -9.521 5.783 9.643 1.00 97.62 70 ALA A CA 1
ATOM 581 C C . ALA A 1 70 ? -11.022 5.568 9.374 1.00 97.62 70 ALA A C 1
ATOM 583 O O . ALA A 1 70 ? -11.589 4.562 9.811 1.00 97.62 70 ALA A O 1
ATOM 584 N N . GLY A 1 71 ? -11.641 6.464 8.597 1.00 97.75 71 GLY A N 1
ATOM 585 C CA . GLY A 1 71 ? -13.024 6.327 8.138 1.00 97.75 71 GLY A CA 1
ATOM 586 C C . GLY A 1 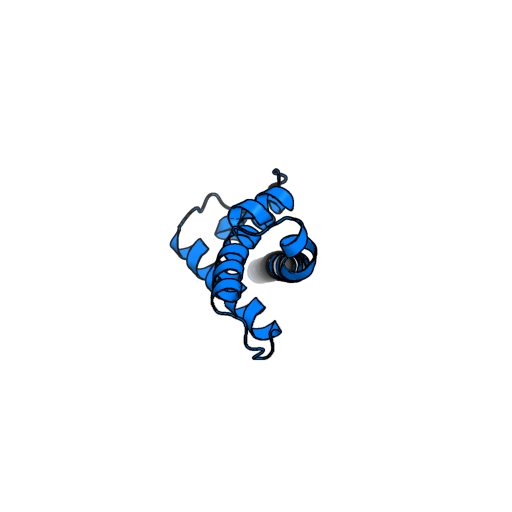71 ? -13.243 5.084 7.271 1.00 97.75 71 GLY A C 1
ATOM 587 O O . GLY A 1 71 ? -14.148 4.299 7.551 1.00 97.75 71 GLY A O 1
ATOM 588 N N . LEU A 1 72 ? -12.376 4.855 6.279 1.00 97.44 72 LEU A N 1
ATOM 589 C CA . LEU A 1 72 ? -12.462 3.729 5.341 1.00 97.44 72 LEU A CA 1
ATOM 590 C C . LEU A 1 72 ? -12.366 2.363 6.034 1.00 97.44 72 LEU A C 1
ATOM 592 O O . LEU A 1 72 ? -13.030 1.415 5.620 1.00 97.44 72 LEU A O 1
ATOM 596 N N . VAL A 1 73 ? -11.585 2.251 7.113 1.00 96.44 73 VAL A N 1
ATOM 597 C CA . VAL A 1 73 ? -11.472 1.004 7.897 1.00 96.44 73 VAL A CA 1
ATOM 598 C C . VAL A 1 73 ? -12.385 0.961 9.130 1.00 96.44 73 VAL A C 1
ATOM 600 O O . VAL A 1 73 ? -12.325 0.021 9.936 1.00 96.44 73 VAL A O 1
ATOM 603 N N . GLY A 1 74 ? -13.228 1.981 9.310 1.00 96.56 74 GLY A N 1
ATOM 604 C CA . GLY A 1 74 ? -14.196 2.073 10.400 1.00 96.56 74 GLY A CA 1
ATOM 605 C C . GLY A 1 74 ? -13.549 2.081 11.788 1.00 96.56 74 GLY A C 1
ATOM 606 O O . GLY A 1 74 ? -13.933 1.284 12.658 1.00 96.56 74 GLY A O 1
ATOM 607 N N . VAL A 1 75 ? -12.535 2.925 11.998 1.00 96.62 75 VAL A N 1
ATOM 608 C CA . VAL A 1 75 ? -11.901 3.171 13.305 1.00 96.62 75 VAL A CA 1
ATOM 609 C C . VAL A 1 75 ? -11.903 4.661 13.644 1.00 96.62 75 VAL A C 1
ATOM 611 O O . VAL A 1 75 ? -11.960 5.512 12.765 1.00 96.62 75 VAL A O 1
ATOM 614 N N . SER A 1 76 ? -11.835 4.992 14.934 1.00 97.19 76 SER A N 1
ATOM 615 C CA . SER A 1 76 ? -11.643 6.381 15.360 1.00 97.19 76 SER A CA 1
ATOM 616 C C . SER A 1 76 ? -10.224 6.864 15.045 1.00 97.19 76 SER A C 1
ATOM 618 O O . SER A 1 76 ? -9.289 6.064 15.006 1.00 97.19 76 SER A O 1
ATOM 620 N N . GLU A 1 77 ? -10.040 8.179 14.914 1.00 95.75 77 GLU A N 1
ATOM 621 C CA . GLU A 1 77 ? -8.723 8.806 14.702 1.00 95.75 77 GLU A CA 1
ATOM 622 C C . GLU A 1 77 ? -7.715 8.458 15.816 1.00 95.75 77 GLU A C 1
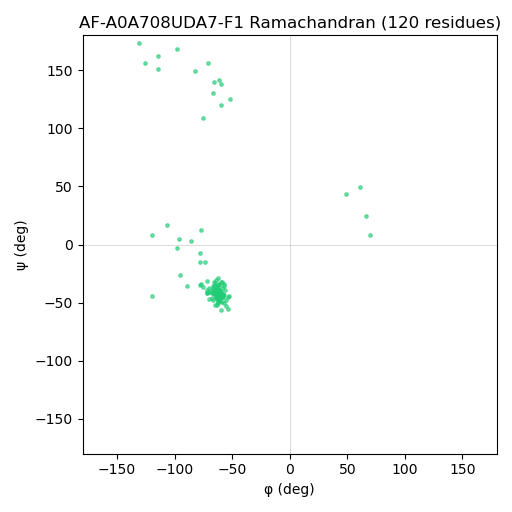ATOM 624 O O . GLU A 1 77 ? -6.525 8.250 15.563 1.00 95.75 77 GLU A O 1
ATOM 629 N N . LYS A 1 78 ? -8.201 8.310 17.058 1.00 96.12 78 LYS A N 1
ATOM 630 C CA . LYS A 1 78 ? -7.385 7.844 18.186 1.00 96.12 78 LYS A CA 1
ATOM 631 C C . LYS A 1 78 ? -6.884 6.413 17.963 1.00 96.12 78 LYS A C 1
ATOM 633 O O . LYS A 1 78 ? -5.684 6.169 18.023 1.00 96.12 78 LYS A O 1
ATOM 638 N N . ASN A 1 79 ? -7.789 5.480 17.652 1.00 94.44 79 ASN A N 1
ATOM 639 C CA . ASN A 1 79 ? -7.422 4.082 17.408 1.00 94.44 79 ASN A CA 1
ATOM 640 C C . ASN A 1 79 ? -6.506 3.944 16.182 1.00 94.44 79 ASN A C 1
ATOM 642 O O . ASN A 1 79 ? -5.566 3.151 16.190 1.00 94.44 79 ASN A O 1
ATOM 646 N N . TRP A 1 80 ? -6.748 4.746 15.142 1.00 97.00 80 TRP A N 1
ATOM 647 C CA . TRP A 1 80 ? -5.855 4.844 13.992 1.00 97.00 80 TRP A CA 1
ATOM 648 C C . TRP A 1 80 ? -4.422 5.154 14.429 1.00 97.00 80 TRP A C 1
ATOM 650 O O . TRP A 1 80 ? -3.511 4.372 14.153 1.00 97.00 80 TRP A O 1
ATOM 660 N N . SER A 1 81 ? -4.259 6.246 15.177 1.00 94.56 81 SER A N 1
ATOM 661 C CA . SER A 1 81 ? -2.957 6.734 15.632 1.00 94.56 81 SER A CA 1
ATOM 662 C C . SER A 1 81 ? -2.226 5.722 16.515 1.00 94.56 81 SER A C 1
ATOM 664 O O . SER A 1 81 ? -1.024 5.525 16.352 1.00 94.56 81 SER A O 1
ATOM 666 N N . GLU A 1 82 ? -2.950 5.057 17.417 1.00 93.69 82 GLU A N 1
ATOM 667 C CA . GLU A 1 82 ? -2.383 4.116 18.389 1.00 93.69 82 GLU A CA 1
ATOM 668 C C . GLU A 1 82 ? -2.054 2.742 17.783 1.00 93.69 82 GLU A C 1
ATOM 670 O O . GLU A 1 82 ? -1.065 2.121 18.173 1.00 93.69 82 GLU A O 1
ATOM 675 N N . THR A 1 83 ? -2.855 2.265 16.823 1.00 91.12 83 THR A N 1
ATOM 676 C CA . THR A 1 83 ? -2.797 0.864 16.365 1.00 91.12 83 THR A CA 1
ATOM 677 C C . THR A 1 83 ? -2.455 0.721 14.884 1.00 91.12 83 THR A C 1
ATOM 679 O O . THR A 1 83 ? -1.644 -0.127 14.516 1.00 91.12 83 THR A O 1
ATOM 682 N N . PHE A 1 84 ? -3.064 1.518 14.005 1.00 95.50 84 PHE A N 1
ATOM 683 C CA . PHE A 1 84 ? -3.040 1.257 12.560 1.00 95.50 84 PHE A CA 1
ATOM 684 C C . PHE A 1 84 ? -1.944 2.014 11.811 1.00 95.50 84 PHE A C 1
ATOM 686 O O . PHE A 1 84 ? -1.453 1.493 10.812 1.00 95.50 84 PHE A O 1
ATOM 693 N N . THR A 1 85 ? -1.486 3.169 12.307 1.00 97.06 85 THR A N 1
ATOM 694 C CA . THR A 1 85 ? -0.444 3.978 11.645 1.00 97.06 85 THR A CA 1
ATOM 695 C C . THR A 1 85 ? 0.818 3.174 11.343 1.00 97.06 85 THR A C 1
ATOM 697 O O . THR A 1 85 ? 1.349 3.237 10.237 1.00 97.06 85 THR A O 1
ATOM 700 N N . ARG A 1 86 ? 1.301 2.370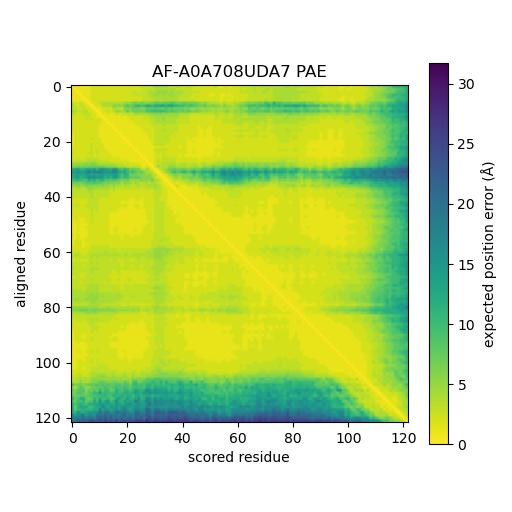 12.300 1.00 95.12 86 ARG A N 1
ATOM 701 C CA . ARG A 1 86 ? 2.502 1.549 12.080 1.00 95.12 86 ARG A CA 1
ATOM 702 C C . ARG A 1 86 ? 2.275 0.517 10.978 1.00 95.12 86 ARG A C 1
ATOM 704 O O . ARG A 1 86 ? 3.120 0.383 10.101 1.00 95.12 86 ARG A O 1
ATOM 711 N N . HIS A 1 87 ? 1.145 -0.186 11.010 1.00 96.12 87 HIS A N 1
ATOM 712 C CA . HIS A 1 87 ? 0.812 -1.182 9.993 1.00 96.12 87 HIS A CA 1
ATOM 713 C C . HIS A 1 87 ? 0.678 -0.548 8.607 1.00 96.12 87 HIS A C 1
ATOM 715 O O . HIS A 1 87 ? 1.230 -1.079 7.649 1.00 96.12 87 HIS A O 1
ATOM 721 N N . TRP A 1 88 ? 0.030 0.614 8.521 1.00 98.00 88 TRP A N 1
ATOM 722 C CA . TRP A 1 88 ? -0.090 1.400 7.297 1.00 98.00 88 TRP A CA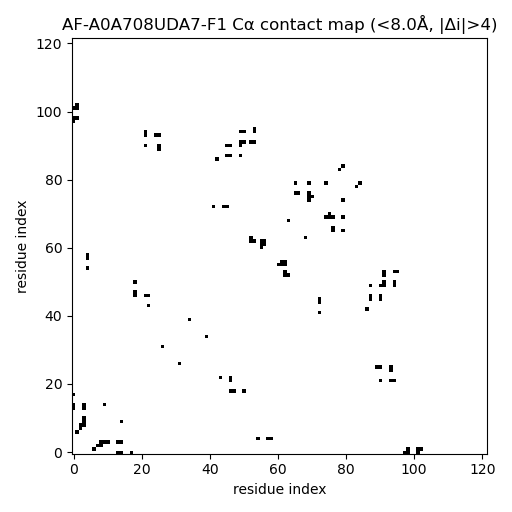 1
ATOM 723 C C . TRP A 1 88 ? 1.273 1.734 6.684 1.00 98.00 88 TRP A C 1
ATOM 725 O O . TRP A 1 88 ? 1.531 1.413 5.524 1.00 98.00 88 TRP A O 1
ATOM 735 N N . LEU A 1 89 ? 2.178 2.314 7.478 1.00 97.81 89 LEU A N 1
ATOM 736 C CA . LEU A 1 89 ? 3.519 2.671 7.013 1.00 97.81 89 LEU A CA 1
ATOM 737 C C . LEU A 1 89 ? 4.313 1.441 6.561 1.00 97.81 89 LEU A C 1
ATOM 739 O O . LEU A 1 89 ? 4.998 1.493 5.541 1.00 97.81 89 LEU A O 1
ATOM 743 N N . THR A 1 90 ? 4.193 0.319 7.275 1.00 97.69 90 THR A N 1
ATOM 744 C CA . THR A 1 90 ? 4.818 -0.945 6.871 1.00 97.69 90 THR A CA 1
ATOM 745 C C . THR A 1 90 ? 4.274 -1.447 5.532 1.00 97.69 90 THR A C 1
ATOM 747 O O . THR A 1 90 ? 5.057 -1.851 4.675 1.00 97.69 90 THR A O 1
ATOM 750 N N . MET A 1 91 ? 2.956 -1.404 5.324 1.00 98.50 91 MET A N 1
ATOM 751 C CA . MET A 1 91 ? 2.328 -1.824 4.068 1.00 98.50 91 MET A CA 1
ATOM 752 C C . MET A 1 91 ? 2.768 -0.948 2.892 1.00 98.50 91 MET A C 1
ATOM 754 O O . MET A 1 91 ? 3.171 -1.480 1.860 1.00 98.50 91 MET A O 1
ATOM 758 N N . ARG A 1 92 ? 2.782 0.382 3.055 1.00 98.56 92 ARG A N 1
ATOM 759 C CA . ARG A 1 92 ? 3.309 1.293 2.024 1.00 98.56 92 ARG A CA 1
ATOM 760 C C . ARG A 1 92 ? 4.772 1.000 1.707 1.00 98.56 92 ARG A C 1
ATOM 762 O O . ARG A 1 92 ? 5.140 0.891 0.542 1.00 98.56 92 ARG A O 1
ATOM 769 N N . ALA A 1 93 ? 5.601 0.795 2.733 1.00 98.56 93 ALA A N 1
ATOM 770 C CA . ALA A 1 93 ? 7.015 0.479 2.548 1.00 98.56 93 ALA A CA 1
ATOM 771 C C . ALA A 1 93 ? 7.240 -0.819 1.750 1.00 98.56 93 ALA A C 1
ATOM 773 O O . ALA A 1 93 ? 8.216 -0.908 1.009 1.00 98.56 93 ALA A O 1
ATOM 774 N N . ILE A 1 94 ? 6.355 -1.814 1.870 1.00 98.56 94 ILE A N 1
ATOM 775 C CA . ILE A 1 94 ? 6.413 -3.039 1.057 1.00 98.56 94 ILE A CA 1
ATOM 776 C C . ILE A 1 94 ? 6.233 -2.711 -0.427 1.00 98.56 94 ILE A C 1
ATOM 778 O O . ILE A 1 94 ? 7.042 -3.149 -1.243 1.00 98.56 94 ILE A O 1
ATOM 782 N N . PHE A 1 95 ? 5.221 -1.915 -0.779 1.00 98.62 95 PHE A N 1
ATOM 783 C CA . PHE A 1 95 ? 4.959 -1.554 -2.173 1.00 98.62 95 PHE A CA 1
ATOM 784 C C . PHE A 1 95 ? 6.014 -0.604 -2.752 1.00 98.62 95 PHE A C 1
ATOM 786 O O . PHE A 1 95 ? 6.431 -0.795 -3.889 1.00 98.62 95 PHE A O 1
ATOM 793 N N . LEU A 1 96 ? 6.529 0.345 -1.966 1.00 98.56 96 LEU A N 1
ATOM 794 C CA . LEU A 1 96 ? 7.635 1.214 -2.392 1.00 98.56 96 LEU A CA 1
ATOM 795 C C . LEU A 1 96 ? 8.927 0.422 -2.656 1.00 98.56 96 LEU A C 1
ATOM 797 O O . LEU A 1 96 ? 9.636 0.682 -3.625 1.00 98.56 96 LEU A O 1
ATOM 801 N N . ARG A 1 97 ? 9.234 -0.585 -1.828 1.00 98.31 97 ARG A N 1
ATOM 802 C CA . ARG A 1 97 ? 10.386 -1.475 -2.066 1.00 98.31 97 ARG A CA 1
ATOM 803 C C . ARG A 1 97 ? 10.183 -2.364 -3.284 1.00 98.31 97 ARG A C 1
ATOM 805 O O . ARG A 1 97 ? 11.126 -2.568 -4.042 1.00 98.31 97 ARG A O 1
ATOM 812 N N . LEU A 1 98 ? 8.973 -2.894 -3.462 1.00 98.12 98 LEU A N 1
ATOM 813 C CA . LEU A 1 98 ? 8.609 -3.650 -4.656 1.00 98.12 98 LEU A CA 1
ATOM 814 C C . LEU A 1 98 ? 8.810 -2.803 -5.915 1.00 98.12 98 LEU A C 1
ATOM 816 O O . LEU A 1 98 ? 9.340 -3.307 -6.903 1.00 98.12 98 LEU A O 1
ATOM 820 N N . ASP A 1 99 ? 8.410 -1.534 -5.869 1.00 98.25 99 ASP A N 1
ATOM 821 C CA . ASP A 1 99 ? 8.589 -0.591 -6.964 1.00 98.25 99 ASP A CA 1
ATOM 822 C C . ASP A 1 99 ? 10.062 -0.410 -7.326 1.00 98.25 99 ASP A C 1
ATOM 824 O O . ASP A 1 99 ? 10.473 -0.731 -8.443 1.00 98.25 99 ASP A O 1
ATOM 828 N N . GLN A 1 100 ? 10.874 -0.026 -6.338 1.00 97.69 100 GLN A N 1
ATOM 829 C CA . GLN A 1 100 ? 12.310 0.159 -6.509 1.00 97.69 100 GLN A CA 1
ATOM 830 C C . GLN A 1 100 ? 12.986 -1.100 -7.069 1.00 97.69 100 GLN A C 1
ATOM 832 O O . GLN A 1 100 ? 13.746 -1.017 -8.034 1.00 97.69 100 GLN A O 1
ATOM 837 N N . ALA A 1 101 ? 12.697 -2.271 -6.494 1.00 97.00 101 ALA A N 1
ATOM 838 C CA . ALA A 1 101 ? 13.274 -3.537 -6.940 1.00 97.00 101 ALA A CA 1
ATOM 839 C C . ALA A 1 101 ? 12.852 -3.892 -8.375 1.00 97.00 101 ALA A C 1
ATOM 841 O O . ALA A 1 101 ? 13.671 -4.358 -9.166 1.00 97.00 101 ALA A O 1
ATOM 842 N N . SER A 1 102 ? 11.590 -3.636 -8.731 1.00 95.62 102 SER A N 1
ATOM 843 C CA . SER A 1 102 ? 11.078 -3.914 -10.075 1.00 95.62 102 SER A CA 1
ATOM 844 C C . SER A 1 102 ? 11.736 -3.018 -11.129 1.00 95.62 102 SER A C 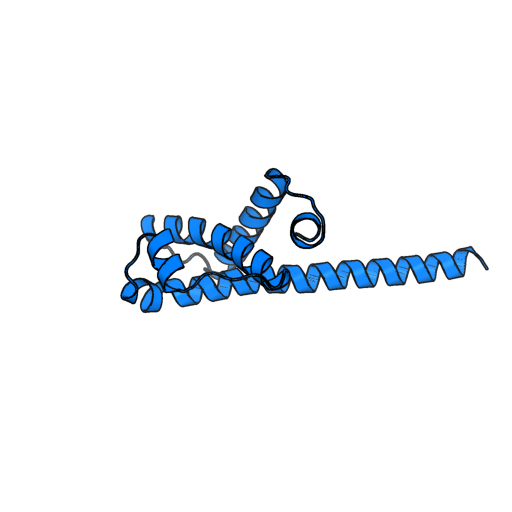1
ATOM 846 O O . SER A 1 102 ? 12.091 -3.495 -12.205 1.00 95.62 102 SER A O 1
ATOM 848 N N . LEU A 1 103 ? 11.921 -1.729 -10.828 1.00 95.62 103 LEU A N 1
ATOM 849 C CA . LEU A 1 103 ? 12.568 -0.782 -11.739 1.00 95.62 103 LEU A CA 1
ATOM 850 C C . LEU A 1 103 ? 14.055 -1.095 -11.939 1.00 95.62 103 LEU A C 1
ATOM 852 O O . LEU A 1 103 ? 14.535 -1.057 -13.073 1.00 95.62 103 LEU A O 1
ATOM 856 N N . LEU A 1 104 ? 14.768 -1.445 -10.862 1.00 95.31 104 LEU A N 1
ATOM 857 C CA . LEU A 1 104 ? 16.166 -1.880 -10.941 1.00 95.31 104 LEU A CA 1
ATOM 858 C C . LEU A 1 104 ? 16.307 -3.117 -11.832 1.00 95.31 104 LEU A C 1
ATOM 860 O O . LEU A 1 104 ? 17.091 -3.090 -12.777 1.00 95.31 104 LEU A O 1
ATOM 864 N N . SER A 1 105 ? 15.474 -4.138 -11.607 1.00 93.94 105 SER A N 1
ATOM 865 C CA . SER A 1 105 ? 15.489 -5.367 -12.406 1.00 93.94 105 SER A CA 1
ATOM 866 C C . SER A 1 105 ? 15.282 -5.096 -13.903 1.00 93.94 105 SER A C 1
ATOM 868 O O . SER A 1 105 ? 16.022 -5.623 -14.730 1.00 93.94 105 SER A O 1
ATOM 870 N N . VAL A 1 106 ? 14.341 -4.219 -14.275 1.00 91.94 106 VAL A N 1
ATOM 871 C CA . VAL A 1 106 ? 14.129 -3.852 -15.689 1.00 91.94 106 VAL A CA 1
ATOM 872 C C . VAL A 1 106 ? 15.308 -3.064 -16.266 1.00 91.94 106 VAL A C 1
ATOM 874 O O . VAL A 1 106 ? 15.679 -3.270 -17.425 1.00 91.94 106 VAL A O 1
ATOM 877 N N . SER A 1 107 ? 15.914 -2.170 -15.483 1.00 89.25 107 SER A N 1
ATOM 878 C CA . SER A 1 107 ? 17.090 -1.402 -15.910 1.00 89.25 107 SER A CA 1
ATOM 879 C C . SER A 1 107 ? 18.304 -2.303 -16.172 1.00 89.25 107 SER A C 1
ATOM 881 O O . SER A 1 107 ? 19.024 -2.104 -17.156 1.00 89.25 107 SER A O 1
ATOM 883 N N . GLU A 1 108 ? 18.521 -3.302 -15.318 1.00 88.50 108 GLU A N 1
ATOM 884 C CA . GLU A 1 108 ? 19.595 -4.290 -15.452 1.00 88.50 108 GLU A CA 1
ATOM 885 C C . GLU A 1 108 ? 19.390 -5.156 -16.699 1.00 88.50 108 GLU A C 1
ATOM 887 O O . GLU A 1 108 ? 20.257 -5.169 -17.575 1.00 88.50 108 GLU A O 1
ATOM 892 N N . SER A 1 109 ? 18.204 -5.754 -16.871 1.00 85.62 109 SER A N 1
ATOM 893 C CA . SER A 1 109 ? 17.895 -6.571 -18.056 1.00 85.62 109 SER A CA 1
ATOM 894 C C . SER A 1 109 ? 18.027 -5.787 -19.365 1.00 85.62 109 SER A C 1
ATOM 896 O O . SER A 1 109 ? 18.518 -6.306 -20.368 1.00 85.62 109 SER A O 1
ATOM 898 N N . ARG A 1 110 ? 17.635 -4.504 -19.378 1.00 81.12 110 ARG A N 1
ATOM 899 C CA . ARG A 1 110 ? 17.829 -3.642 -20.552 1.00 81.12 110 ARG A CA 1
ATOM 900 C C . ARG A 1 110 ? 19.311 -3.428 -20.861 1.00 81.12 110 ARG A C 1
ATOM 902 O O . ARG A 1 110 ? 19.687 -3.417 -22.031 1.00 81.12 110 ARG A O 1
ATOM 909 N N . SER A 1 111 ? 20.136 -3.236 -19.837 1.00 82.06 111 SER A N 1
ATOM 910 C CA . SER A 1 111 ? 21.578 -3.026 -19.999 1.00 82.06 111 SER A CA 1
ATOM 911 C C . SER A 1 111 ? 22.263 -4.274 -20.562 1.00 82.06 111 SER A C 1
ATOM 913 O O . SER A 1 111 ? 23.056 -4.165 -21.497 1.00 82.06 111 SER A O 1
ATOM 915 N N . GLU A 1 112 ? 21.890 -5.458 -20.073 1.00 82.81 112 GLU A N 1
ATOM 916 C CA . GLU A 1 112 ? 22.370 -6.747 -20.588 1.00 82.81 112 GLU A CA 1
ATOM 917 C C . GLU A 1 112 ? 21.969 -6.968 -22.050 1.00 82.81 112 GLU A C 1
ATOM 919 O O . GLU A 1 112 ? 22.813 -7.312 -22.879 1.00 82.81 112 GLU A O 1
ATOM 924 N N . GLN A 1 113 ? 20.707 -6.698 -22.402 1.00 79.88 113 GLN A N 1
ATOM 925 C CA . GLN A 1 113 ? 20.231 -6.841 -23.779 1.00 79.88 113 GLN A CA 1
ATOM 926 C C . GLN A 1 113 ? 20.968 -5.904 -24.744 1.00 79.88 113 GLN A C 1
ATOM 928 O O . GLN A 1 113 ? 21.293 -6.296 -25.864 1.00 79.88 113 GLN A O 1
ATOM 933 N N . VAL A 1 114 ? 21.245 -4.663 -24.327 1.00 83.50 114 VAL A N 1
ATOM 934 C CA . VAL A 1 114 ? 22.022 -3.709 -25.132 1.00 83.50 114 VAL A CA 1
ATOM 935 C C . VAL A 1 114 ? 23.451 -4.210 -25.331 1.00 83.50 114 VAL A C 1
ATOM 937 O O . VAL A 1 114 ? 23.935 -4.199 -26.462 1.00 83.50 114 VAL A O 1
ATOM 940 N N . ALA A 1 115 ? 24.109 -4.688 -24.272 1.00 80.94 115 ALA A N 1
ATOM 941 C CA . ALA A 1 115 ? 25.459 -5.241 -24.361 1.00 80.94 115 ALA A CA 1
ATOM 942 C C . ALA A 1 115 ?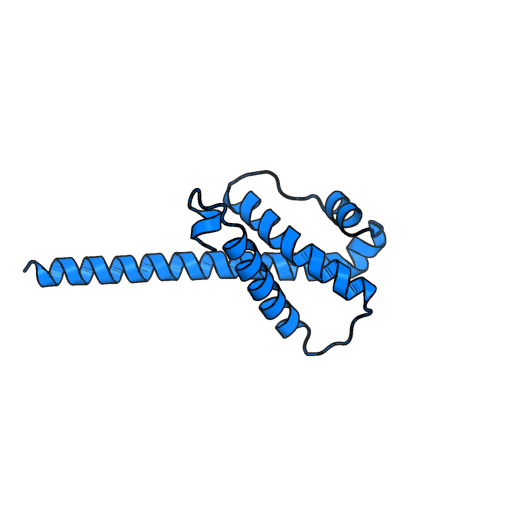 25.518 -6.468 -25.287 1.00 80.94 115 ALA A C 1
ATOM 944 O O . ALA A 1 115 ? 26.401 -6.550 -26.140 1.00 80.94 115 ALA A O 1
ATOM 945 N N . PHE A 1 116 ? 24.545 -7.378 -25.179 1.00 83.00 116 PHE A N 1
ATOM 946 C CA . PHE A 1 116 ? 24.430 -8.535 -26.067 1.00 83.00 116 PHE A CA 1
ATOM 947 C C . PHE A 1 116 ? 24.219 -8.120 -27.527 1.00 83.00 116 PHE A C 1
ATOM 949 O O . PHE A 1 116 ? 24.914 -8.620 -28.406 1.00 83.00 116 PHE A O 1
ATOM 956 N N . ASN A 1 117 ? 23.311 -7.177 -27.799 1.00 80.25 117 ASN A N 1
ATOM 957 C CA . ASN A 1 117 ? 23.055 -6.697 -29.159 1.00 80.25 117 ASN A CA 1
ATOM 958 C C . ASN A 1 117 ? 24.296 -6.034 -29.778 1.00 80.25 117 ASN A C 1
ATOM 960 O O . ASN A 1 117 ? 24.559 -6.223 -30.960 1.00 80.25 117 ASN A O 1
ATOM 964 N N . LEU A 1 118 ? 25.071 -5.279 -28.992 1.00 78.31 118 LEU A N 1
ATOM 965 C CA . LEU A 1 118 ? 26.329 -4.679 -29.448 1.00 78.31 118 LEU A CA 1
ATOM 966 C C . LEU A 1 118 ? 27.404 -5.732 -29.747 1.00 78.31 118 LEU A C 1
ATOM 968 O O . LEU A 1 118 ? 28.181 -5.553 -30.679 1.00 78.31 118 LEU A O 1
ATOM 972 N N . TYR A 1 119 ? 27.450 -6.818 -28.973 1.00 80.75 119 TYR A N 1
ATOM 973 C CA . TYR A 1 119 ? 28.358 -7.936 -29.228 1.00 80.75 119 TYR A CA 1
ATOM 974 C C . TYR A 1 119 ? 27.934 -8.761 -30.450 1.00 80.75 119 TYR A C 1
ATOM 976 O O . TYR A 1 119 ? 28.779 -9.126 -31.249 1.00 80.75 119 TYR A O 1
ATOM 984 N N . ALA A 1 120 ? 26.638 -9.026 -30.621 1.00 74.12 120 ALA A N 1
ATOM 985 C CA . ALA A 1 120 ? 26.109 -9.859 -31.704 1.00 74.12 120 ALA A CA 1
ATOM 986 C C . ALA A 1 120 ? 26.120 -9.183 -33.091 1.00 74.12 120 ALA A C 1
ATOM 988 O O . ALA A 1 120 ? 25.918 -9.859 -34.098 1.00 74.12 120 ALA A O 1
ATOM 989 N N . LEU A 1 121 ? 26.296 -7.859 -33.144 1.00 71.19 121 LEU A N 1
ATOM 990 C CA . LEU A 1 121 ? 26.382 -7.071 -34.380 1.00 71.19 121 LEU A CA 1
ATOM 991 C C . LEU A 1 121 ? 27.831 -6.764 -34.814 1.00 71.19 121 LEU A C 1
ATOM 993 O O . LEU A 1 121 ? 28.010 -6.152 -35.868 1.00 71.19 121 LEU A O 1
ATOM 997 N N . ASN A 1 122 ? 28.829 -7.176 -34.025 1.00 54.28 122 ASN A N 1
ATOM 998 C CA . ASN A 1 122 ? 30.262 -7.139 -34.353 1.00 54.28 122 ASN A CA 1
ATOM 999 C C . ASN A 1 122 ? 30.782 -8.547 -34.660 1.00 54.28 122 ASN A C 1
ATOM 1001 O O . ASN A 1 122 ? 31.783 -8.634 -35.405 1.00 54.28 122 ASN A O 1
#

Secondary structure (DSSP, 8-state):
-HHHHHSS---HHHHHHHHHHHHHHHHHHTTT----HHHHHHHHHHHHHHHHHHHHHHTT-----HHHHHHHTT--HHHIIIIIHHHHHHHHHHHHHHHHHHHHHHHHHHHHHHHHHHHHT-